Protein AF-A0A7S3APZ9-F1 (afdb_monomer)

Solvent-accessible surface area (backbone atoms only — not comparable to full-atom values): 8153 Å² total; per-residue (Å²): 134,88,81,71,80,78,78,79,72,54,34,36,34,37,35,26,36,38,47,29,88,41,53,98,58,68,74,40,30,48,43,30,61,52,44,51,74,72,36,49,68,55,57,45,42,74,72,71,28,48,79,47,82,45,78,56,84,71,83,81,67,57,101,85,74,67,63,66,62,64,57,38,53,52,46,14,51,55,36,30,56,37,43,68,69,66,30,44,67,44,76,36,41,25,40,56,41,52,50,42,19,42,51,57,10,44,37,75,73,36,82,82,70,80,87,86,86,88,68,99,60,84,44,73,47,50,94,90,69,54,94,78,81,52,45,41,43,40,72

Mean predicted aligned error: 9.79 Å

InterPro domains:
  IPR006035 Ureohydrolase [PF00491] (12-139)
  IPR006035 Ureohydrolase [PR00116] (92-107)
  IPR006035 Ureohydrolase [PR00116] (115-139)
  IPR006035 Ureohydrolase [PS51409] (1-139)
  IPR006035 Ureohydrolase [PTHR43782] (6-139)
  IPR023696 Ureohydrolase domain superfamily [SSF52768] (11-139)

Foldseek 3Di:
DDPDPDD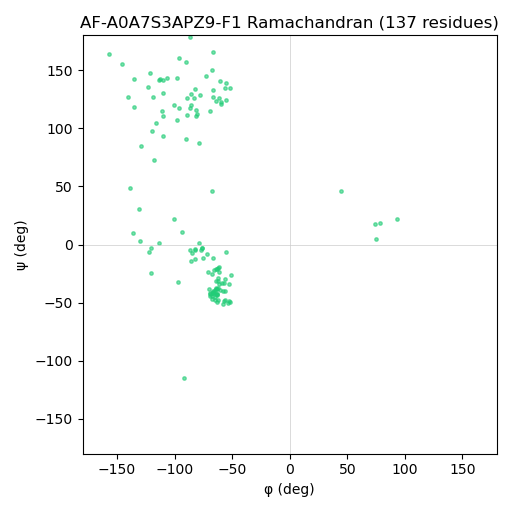DAQEEEEEQALDDVLDDDSVLSCQSVVCVVVCVQVVSVVVRGHYDYDYDDDDDDPPPDDDCVVSLCVLLCVLLVCVQVVHHYHYRYRAQLNVVSNVNSNCVNPVPDDDDDDDPAPLPDDCVGDPPNGCSSPD

pLDDT: mean 78.45, std 18.22, range [40.44, 97.19]

Secondary structure (DSSP, 8-state):
---PPPPPP-EEEEEEE---TTSS-SGGGGHHHHHHHTTHHHHHHHTT-EEEEEE---PPPPTTT--HHHHHHHHHHHHHHHHHTT-EEEEEESSTTHHHHHHHHHHHH-TT-------SS-----TTT-SS--GGG--

Radius of gyration: 16.32 Å; Cα contacts (8 Å, |Δi|>4): 203; chains: 1; bounding box: 43×32×41 Å

Nearest PDB structures (foldseek):
  3e6v-assembly1_A  TM=9.261E-01  e=2.266E-09  Homo sapiens
  3e9b-assembly1_C  TM=9.235E-01  e=3.057E-09  Rattus norvegicus
  1p8n-assembly1_C  TM=9.253E-01  e=7.068E-09  Rattus norvegicus
  6nfp-assembly1_F  TM=8.372E-01  e=9.305E-06  Bacillus subtilis subsp. subtilis str. 168
  6nfp-assembly1_E  TM=8.268E-01  e=9.879E-06  Bacillus subtilis subsp. subtilis str. 168

Sequence (139 aa):
SNTQPKSRLTSVSFLGAGFHAGQPTDGVARGPAALLGAGLGRAVKDLGMSWSELELHFPTPDLFEFCPDAGLHKIKNAVEDAAASGNFVLTVGGDHSIAAASIAGMEKVHPDVAIIWVDAHADCNTPSTSTSGNYHGMP

Structure (mmCIF, N/CA/C/O backbone):
data_AF-A0A7S3APZ9-F1
#
_entry.id   AF-A0A7S3APZ9-F1
#
loop_
_atom_site.group_PDB
_atom_site.id
_atom_site.type_symbol
_atom_site.label_atom_id
_atom_site.label_alt_id
_atom_site.label_comp_id
_atom_site.label_asym_id
_atom_site.label_entity_id
_atom_site.label_seq_id
_atom_site.pdbx_PDB_ins_code
_atom_site.Cartn_x
_atom_site.Cartn_y
_atom_site.Cartn_z
_atom_site.occupancy
_atom_site.B_iso_or_equiv
_atom_site.auth_seq_id
_atom_site.auth_comp_id
_atom_site.auth_asym_id
_atom_site.auth_atom_id
_atom_site.pdbx_PDB_model_num
ATOM 1 N N . SER A 1 1 ? -14.302 -19.898 23.345 1.00 46.00 1 SER A N 1
ATOM 2 C CA . SER A 1 1 ? -13.496 -18.709 23.013 1.00 46.00 1 SER A CA 1
ATOM 3 C C . SER A 1 1 ? -14.447 -17.542 22.820 1.00 46.00 1 SER A C 1
ATOM 5 O O . SER A 1 1 ? -15.504 -17.716 22.230 1.00 46.00 1 SER A O 1
ATOM 7 N N . ASN A 1 2 ? -14.141 -16.391 23.414 1.00 40.44 2 ASN A N 1
ATOM 8 C CA . ASN A 1 2 ? -15.010 -15.217 23.420 1.00 40.44 2 ASN A CA 1
ATOM 9 C C . ASN A 1 2 ? -14.675 -14.359 22.190 1.00 40.44 2 ASN A C 1
ATOM 11 O O . ASN A 1 2 ? -13.752 -13.550 22.243 1.00 40.44 2 ASN A O 1
ATOM 15 N N . THR A 1 3 ? -15.340 -14.580 21.056 1.00 52.09 3 THR A N 1
ATOM 16 C CA . THR A 1 3 ? -15.187 -13.707 19.884 1.00 52.09 3 THR A CA 1
ATOM 17 C C . THR A 1 3 ? -16.026 -12.456 20.108 1.00 52.09 3 THR A C 1
ATOM 19 O O . THR A 1 3 ? -17.194 -12.403 19.729 1.00 52.09 3 THR A O 1
ATOM 22 N N . GLN A 1 4 ? -15.434 -11.458 20.765 1.00 47.06 4 GLN A N 1
ATOM 23 C CA . GLN A 1 4 ? -15.939 -10.088 20.696 1.00 47.06 4 GLN A CA 1
ATOM 24 C C . GLN A 1 4 ? -16.089 -9.709 19.210 1.00 47.06 4 GLN A C 1
ATOM 26 O O . GLN A 1 4 ? -15.187 -10.018 18.422 1.00 47.06 4 GLN A O 1
ATOM 31 N N . PRO A 1 5 ? -17.207 -9.091 18.791 1.00 49.41 5 PRO A N 1
ATOM 32 C CA . PRO A 1 5 ? -17.361 -8.650 17.413 1.00 49.41 5 PRO A CA 1
ATOM 33 C C . PRO A 1 5 ? -16.242 -7.655 17.091 1.00 49.41 5 PRO A C 1
ATOM 35 O O . PRO A 1 5 ? -16.090 -6.650 17.785 1.00 49.41 5 PRO A O 1
ATOM 38 N N . LYS A 1 6 ? -15.435 -7.946 16.059 1.00 59.31 6 LYS A N 1
ATOM 39 C CA . LYS A 1 6 ? -14.424 -7.001 15.567 1.00 59.31 6 LYS A CA 1
ATOM 40 C C . LYS A 1 6 ? -15.144 -5.691 15.235 1.00 59.31 6 LYS A C 1
ATOM 42 O O . LYS A 1 6 ? -16.134 -5.704 14.499 1.00 59.31 6 LYS A O 1
ATOM 47 N N . SER A 1 7 ? -14.689 -4.585 15.824 1.00 66.44 7 SER A N 1
ATOM 48 C CA . SER A 1 7 ? -15.238 -3.263 15.538 1.00 66.44 7 SER A CA 1
ATOM 49 C C . SER A 1 7 ? -15.160 -3.002 14.036 1.00 66.44 7 SER A C 1
ATOM 51 O O . SER A 1 7 ? -14.196 -3.372 13.363 1.00 66.44 7 SER A O 1
ATOM 53 N N . ARG A 1 8 ? -16.213 -2.399 13.486 1.00 74.25 8 ARG A N 1
ATOM 54 C CA . ARG A 1 8 ? -16.242 -2.036 12.071 1.00 74.25 8 ARG A CA 1
ATOM 55 C C . ARG A 1 8 ? -15.185 -0.953 11.848 1.00 74.25 8 ARG A C 1
ATOM 57 O O . ARG A 1 8 ? -15.200 0.044 12.564 1.00 74.25 8 ARG A O 1
ATOM 64 N N . LEU A 1 9 ? -14.286 -1.147 10.885 1.00 79.06 9 LEU A N 1
ATOM 65 C CA . LEU A 1 9 ? -13.347 -0.100 10.481 1.00 79.06 9 LEU A CA 1
ATOM 66 C C . LEU A 1 9 ? -14.154 1.091 9.950 1.00 79.06 9 LEU A C 1
ATOM 68 O O . LEU A 1 9 ? -15.012 0.923 9.082 1.00 79.06 9 LEU A O 1
ATOM 72 N N . THR A 1 10 ? -13.909 2.276 10.501 1.00 90.88 10 THR A N 1
ATOM 73 C CA . THR A 1 10 ? -14.593 3.528 10.126 1.00 90.88 10 THR A CA 1
ATOM 74 C C . THR A 1 10 ? -13.654 4.530 9.463 1.00 90.88 10 THR A C 1
ATOM 76 O O . THR A 1 10 ? -14.079 5.625 9.106 1.00 90.88 10 THR A O 1
ATOM 79 N N . SER A 1 11 ? -12.389 4.165 9.278 1.00 95.31 11 SER A N 1
ATOM 80 C CA . SER A 1 11 ? -11.326 5.015 8.756 1.00 95.31 11 SER A CA 1
ATOM 81 C C . SER A 1 11 ? -10.500 4.272 7.712 1.00 95.31 11 SER A C 1
ATOM 83 O O . SER A 1 11 ? -10.226 3.078 7.853 1.00 95.31 11 SER A O 1
ATOM 85 N N . VAL A 1 12 ? -10.089 4.994 6.674 1.00 96.88 12 VAL A N 1
ATOM 86 C CA . VAL A 1 12 ? -9.177 4.528 5.630 1.00 96.88 12 VAL A CA 1
ATOM 87 C C . VAL A 1 12 ? -7.926 5.400 5.632 1.00 96.88 12 VAL A C 1
ATOM 89 O O . VAL A 1 12 ? -8.027 6.623 5.533 1.00 96.88 12 VAL A O 1
ATOM 92 N N . SER A 1 13 ? -6.762 4.758 5.714 1.00 97.19 13 SER A N 1
ATOM 93 C CA . SER A 1 13 ? -5.460 5.368 5.443 1.00 97.19 13 SER A CA 1
ATOM 94 C C . SER A 1 13 ? -5.050 5.031 4.017 1.00 97.19 13 SER A C 1
ATOM 96 O O . SER A 1 13 ? -4.689 3.889 3.731 1.00 97.19 13 SER A O 1
ATOM 98 N N . PHE A 1 14 ? -5.099 6.009 3.121 1.00 97.12 14 PHE A N 1
ATOM 99 C CA . PHE A 1 14 ? -4.577 5.876 1.769 1.00 97.12 14 PHE A CA 1
ATOM 100 C C . PHE A 1 14 ? -3.072 6.126 1.744 1.00 97.12 14 PHE A C 1
ATOM 102 O O . PHE A 1 14 ? -2.607 7.183 2.173 1.00 97.12 14 PHE A O 1
ATOM 109 N N . LEU A 1 15 ? -2.328 5.170 1.194 1.00 96.38 15 LEU A N 1
ATOM 110 C CA . LEU A 1 15 ? -0.890 5.261 0.973 1.00 96.38 15 LEU A CA 1
ATOM 111 C C . LEU A 1 15 ? -0.614 5.216 -0.531 1.00 96.38 15 LEU A C 1
ATOM 113 O O . LEU A 1 15 ? -0.689 4.158 -1.154 1.00 96.38 15 LEU A O 1
ATOM 117 N N . GLY A 1 16 ? -0.293 6.364 -1.121 1.00 94.06 16 GLY A N 1
ATOM 118 C CA . GLY A 1 16 ? 0.131 6.447 -2.515 1.00 94.06 16 GLY A CA 1
ATOM 119 C C . GLY A 1 16 ? 1.610 6.097 -2.634 1.00 94.06 16 GLY A C 1
ATOM 120 O O . GLY A 1 16 ? 2.456 6.865 -2.191 1.00 94.06 16 GLY A O 1
ATOM 121 N N . ALA A 1 17 ? 1.936 4.956 -3.227 1.00 90.19 17 ALA A N 1
ATOM 122 C CA . ALA A 1 17 ? 3.294 4.457 -3.390 1.00 90.19 17 ALA A CA 1
ATOM 123 C C . ALA A 1 17 ? 3.639 4.323 -4.879 1.00 90.19 17 ALA A C 1
ATOM 125 O O . ALA A 1 17 ? 3.731 3.210 -5.385 1.00 90.19 17 ALA A O 1
ATOM 126 N N . GLY A 1 18 ? 3.844 5.449 -5.578 1.00 82.81 18 GLY A N 1
ATOM 127 C CA . GLY A 1 18 ? 4.210 5.522 -7.007 1.00 82.81 18 GLY A CA 1
ATOM 128 C C . GLY A 1 18 ? 5.615 4.989 -7.339 1.00 82.81 18 GLY A C 1
ATOM 129 O O . GLY A 1 18 ? 6.397 5.634 -8.035 1.00 82.81 18 GLY A O 1
ATOM 130 N N . PHE A 1 19 ? 5.965 3.829 -6.797 1.00 78.81 19 PHE A N 1
ATOM 131 C CA . PHE A 1 19 ? 7.231 3.143 -6.980 1.00 78.81 19 PHE A CA 1
ATOM 132 C C . PHE A 1 19 ? 7.245 2.436 -8.338 1.00 78.81 19 PHE A C 1
ATOM 134 O O . PHE A 1 19 ? 6.300 1.732 -8.676 1.00 78.81 19 PHE A O 1
ATOM 141 N N . HIS A 1 20 ? 8.283 2.652 -9.139 1.00 76.50 20 HIS A N 1
ATOM 142 C CA . HIS A 1 20 ? 8.394 2.090 -10.492 1.00 76.50 20 HIS A CA 1
ATOM 143 C C . HIS A 1 20 ? 9.735 1.393 -10.739 1.00 76.50 20 HIS A C 1
ATOM 145 O O . HIS A 1 20 ? 9.995 0.950 -11.849 1.00 76.50 20 HIS A O 1
ATOM 151 N N . ALA A 1 21 ? 10.602 1.306 -9.729 1.00 67.81 21 ALA A N 1
ATOM 152 C CA . ALA A 1 21 ? 11.954 0.785 -9.893 1.00 67.81 21 ALA A CA 1
ATOM 153 C C . ALA A 1 21 ? 12.031 -0.749 -10.017 1.00 67.81 21 ALA A C 1
ATOM 155 O O . ALA A 1 21 ? 13.115 -1.288 -10.226 1.00 67.81 21 ALA A O 1
ATOM 156 N N . GLY A 1 22 ? 10.906 -1.460 -9.906 1.00 62.69 22 GLY A N 1
ATOM 157 C CA . GLY A 1 22 ? 10.798 -2.890 -10.188 1.00 62.69 22 GLY A CA 1
ATOM 158 C C . GLY A 1 22 ? 10.614 -3.220 -11.675 1.00 62.69 22 GLY A C 1
ATOM 159 O O . GLY A 1 22 ? 10.560 -4.403 -12.023 1.00 62.69 22 GLY A O 1
ATOM 160 N N . GLN A 1 23 ? 10.491 -2.211 -12.554 1.00 64.25 23 GLN A N 1
ATOM 161 C CA . GLN A 1 23 ? 10.262 -2.379 -13.997 1.00 64.25 23 GLN A CA 1
ATOM 162 C C . GLN A 1 23 ? 10.717 -1.140 -14.821 1.00 64.25 23 GLN A C 1
ATOM 164 O O . GLN A 1 23 ? 10.971 -0.085 -14.253 1.00 64.25 23 GLN A O 1
ATOM 169 N N . PRO A 1 24 ? 10.879 -1.229 -16.158 1.00 57.62 24 PRO A N 1
ATOM 170 C CA . PRO A 1 24 ? 11.582 -0.197 -16.937 1.00 57.62 24 PRO A CA 1
ATOM 171 C C . PRO A 1 24 ? 10.755 1.045 -17.332 1.00 57.62 24 PRO A C 1
ATOM 173 O O . PRO A 1 24 ? 11.302 1.960 -17.942 1.00 57.62 24 PRO A O 1
ATOM 176 N N . THR A 1 25 ? 9.451 1.092 -17.053 1.00 64.88 25 THR A N 1
ATOM 177 C CA . THR A 1 25 ? 8.560 2.202 -17.446 1.00 64.88 25 THR A CA 1
ATOM 178 C C . THR A 1 25 ? 8.180 3.084 -16.257 1.00 64.88 25 THR A C 1
ATOM 180 O O . THR A 1 25 ? 7.934 2.607 -15.161 1.00 64.88 25 THR A O 1
ATOM 183 N N . ASP A 1 26 ? 8.061 4.391 -16.439 1.00 64.06 26 ASP A N 1
ATOM 184 C CA . ASP A 1 26 ? 7.689 5.324 -15.361 1.00 64.06 26 ASP A CA 1
ATOM 185 C C . ASP A 1 26 ? 6.164 5.467 -15.178 1.00 64.06 26 ASP A C 1
ATOM 187 O O . ASP A 1 26 ? 5.682 5.975 -14.163 1.00 64.06 26 ASP A O 1
ATOM 191 N N . GLY A 1 27 ? 5.379 4.992 -16.151 1.00 70.31 27 GLY A N 1
ATOM 192 C CA . GLY A 1 27 ? 3.943 5.248 -16.245 1.00 70.31 27 GLY A CA 1
ATOM 193 C C . GLY A 1 27 ? 3.137 4.815 -15.019 1.00 70.31 27 GLY A C 1
ATOM 194 O O . GLY A 1 27 ? 2.176 5.504 -14.665 1.00 70.31 27 GLY A O 1
ATOM 195 N N . VAL A 1 28 ? 3.551 3.733 -14.352 1.00 69.88 28 VAL A N 1
ATOM 196 C CA . VAL A 1 28 ? 2.883 3.174 -13.163 1.00 69.88 28 VAL A CA 1
ATOM 197 C C . VAL A 1 28 ? 2.979 4.088 -11.941 1.00 69.88 28 VAL A C 1
ATOM 199 O O . VAL A 1 28 ? 2.079 4.078 -11.106 1.00 69.88 28 VAL A O 1
ATOM 202 N N . ALA A 1 29 ? 4.000 4.949 -11.863 1.00 77.38 29 ALA A N 1
ATOM 203 C CA . ALA A 1 29 ? 4.181 5.871 -10.742 1.00 77.38 29 ALA A CA 1
ATOM 204 C C . ALA A 1 29 ? 3.025 6.880 -10.608 1.00 77.38 29 ALA A C 1
ATOM 206 O O . ALA A 1 29 ? 2.802 7.435 -9.536 1.00 77.38 29 ALA A O 1
ATOM 207 N N . ARG A 1 30 ? 2.259 7.093 -11.688 1.00 83.81 30 ARG A N 1
ATOM 208 C CA . ARG A 1 30 ? 1.105 8.005 -11.734 1.00 83.81 30 ARG A CA 1
ATOM 209 C C . ARG A 1 30 ? -0.203 7.374 -11.248 1.00 83.81 30 ARG A C 1
ATOM 211 O O . ARG A 1 30 ? -1.198 8.088 -11.133 1.00 83.81 30 ARG A O 1
ATOM 218 N N . GLY A 1 31 ? -0.221 6.067 -10.974 1.00 85.94 31 GLY A N 1
ATOM 219 C CA . GLY A 1 31 ? -1.405 5.334 -10.514 1.00 85.94 31 GLY A CA 1
ATOM 220 C C . GLY A 1 31 ? -2.097 5.965 -9.296 1.00 85.94 31 GLY A C 1
ATOM 221 O O . GLY A 1 31 ? -3.304 6.218 -9.368 1.00 85.94 31 GLY A O 1
ATOM 222 N N . PRO A 1 32 ? -1.362 6.307 -8.217 1.00 90.44 32 PRO A N 1
ATOM 223 C CA . PRO A 1 32 ? -1.944 6.945 -7.039 1.00 90.44 32 PRO A CA 1
ATOM 224 C C . PRO A 1 32 ? -2.650 8.264 -7.364 1.00 90.44 32 PRO A C 1
ATOM 226 O O . PRO A 1 32 ? -3.828 8.432 -7.047 1.00 90.44 32 PRO A O 1
ATOM 229 N N . ALA A 1 33 ? -1.964 9.166 -8.071 1.00 88.50 33 ALA A N 1
ATOM 230 C CA . ALA A 1 33 ? -2.513 10.462 -8.460 1.00 88.50 33 ALA A CA 1
ATOM 231 C C . ALA A 1 33 ? -3.743 10.323 -9.375 1.00 88.50 33 ALA A C 1
ATOM 233 O O . ALA A 1 33 ? -4.712 11.068 -9.226 1.00 88.50 33 ALA A O 1
ATOM 234 N N . ALA A 1 34 ? -3.742 9.345 -10.288 1.00 90.44 34 ALA A N 1
ATOM 235 C CA . ALA A 1 34 ? -4.881 9.078 -11.163 1.00 90.44 34 ALA A CA 1
ATOM 236 C C . ALA A 1 34 ? -6.129 8.640 -10.376 1.00 90.44 34 ALA A C 1
ATOM 238 O O . ALA A 1 34 ? -7.226 9.132 -10.643 1.00 90.44 34 ALA A O 1
ATOM 239 N N . LEU A 1 35 ? -5.973 7.765 -9.376 1.00 89.94 35 LEU A N 1
ATOM 240 C CA . LEU A 1 35 ? -7.088 7.310 -8.536 1.00 89.94 35 LEU A CA 1
ATOM 241 C C . LEU A 1 35 ? -7.619 8.411 -7.611 1.00 89.94 35 LEU A C 1
ATOM 243 O O . LEU A 1 35 ? -8.836 8.541 -7.444 1.00 89.94 35 LEU A O 1
ATOM 247 N N . LEU A 1 36 ? -6.732 9.242 -7.058 1.00 91.94 36 LEU A N 1
ATOM 248 C CA . LEU A 1 36 ? -7.139 10.428 -6.301 1.00 91.94 36 LEU A CA 1
ATOM 249 C C . LEU A 1 36 ? -7.914 11.410 -7.191 1.00 91.94 36 LEU A C 1
ATOM 251 O O . LEU A 1 36 ? -9.016 11.826 -6.828 1.00 91.94 36 LEU A O 1
ATOM 255 N N . GLY A 1 37 ? -7.400 11.707 -8.390 1.00 92.38 37 GLY A N 1
ATOM 256 C CA . GLY A 1 37 ? -8.055 12.578 -9.371 1.00 92.38 37 GLY A CA 1
ATOM 257 C C . GLY A 1 37 ? -9.407 12.050 -9.867 1.00 92.38 37 GLY A C 1
ATOM 258 O O . GLY A 1 37 ? -10.302 12.840 -10.164 1.00 92.38 37 GLY A O 1
ATOM 259 N N . ALA A 1 38 ? -9.594 10.728 -9.890 1.00 94.81 38 ALA A N 1
ATOM 260 C CA . ALA A 1 38 ? -10.866 10.079 -10.214 1.00 94.81 38 ALA A CA 1
ATOM 261 C C . ALA A 1 38 ? -11.898 10.118 -9.066 1.00 94.81 38 ALA A C 1
ATOM 263 O O . ALA A 1 38 ? -13.043 9.707 -9.253 1.00 94.81 38 ALA A O 1
ATOM 264 N N . GLY A 1 39 ? -11.525 10.624 -7.886 1.00 95.38 39 GLY A N 1
ATOM 265 C CA . GLY A 1 39 ? -12.442 10.823 -6.765 1.00 95.38 39 GLY A CA 1
ATOM 266 C C . GLY A 1 39 ? -12.512 9.664 -5.772 1.00 95.38 39 GLY A C 1
ATOM 267 O O . GLY A 1 39 ? -13.492 9.582 -5.030 1.00 95.38 39 GLY A O 1
ATOM 268 N N . LEU A 1 40 ? -11.493 8.800 -5.698 1.00 94.75 40 LEU A N 1
ATOM 269 C CA . LEU A 1 40 ? -11.451 7.682 -4.743 1.00 94.75 40 LEU A CA 1
ATOM 270 C C . LEU A 1 40 ? -11.696 8.132 -3.291 1.00 94.75 40 LEU A C 1
ATOM 272 O O . LEU A 1 40 ? -12.564 7.588 -2.611 1.00 94.75 40 LEU A O 1
ATOM 276 N N . GLY A 1 41 ? -10.995 9.174 -2.832 1.00 95.25 41 GLY A N 1
ATOM 277 C CA . GLY A 1 41 ? -11.176 9.696 -1.474 1.00 95.25 41 GLY A CA 1
ATOM 278 C C . GLY A 1 41 ? -12.576 10.266 -1.229 1.00 95.25 41 GLY A C 1
ATOM 279 O O . GLY A 1 41 ? -13.111 10.154 -0.128 1.00 95.25 41 GLY A O 1
ATOM 280 N N . ARG A 1 42 ? -13.215 10.832 -2.263 1.00 95.94 42 ARG A N 1
ATOM 281 C CA . ARG A 1 42 ? -14.616 11.263 -2.186 1.00 95.94 42 ARG A CA 1
ATOM 282 C C . ARG A 1 42 ? -15.549 10.061 -2.053 1.00 95.94 42 ARG A C 1
ATOM 284 O O . ARG A 1 42 ? -16.395 10.075 -1.170 1.00 95.94 42 ARG A O 1
ATOM 291 N N . ALA A 1 43 ? -15.360 9.020 -2.862 1.00 95.69 43 ALA A N 1
ATOM 292 C CA . ALA A 1 43 ? -16.174 7.809 -2.794 1.00 95.69 43 ALA A CA 1
ATOM 293 C C . ALA A 1 43 ? -16.109 7.147 -1.405 1.00 95.69 43 ALA A C 1
ATOM 295 O O . ALA A 1 43 ? -17.136 6.734 -0.874 1.00 95.69 43 ALA A O 1
ATOM 296 N N . VAL A 1 44 ? -14.930 7.107 -0.773 1.00 95.44 44 VAL A N 1
ATOM 297 C CA . VAL A 1 44 ? -14.777 6.582 0.597 1.00 95.44 44 VAL A CA 1
ATOM 298 C C . VAL A 1 44 ? -15.494 7.456 1.632 1.00 95.44 44 VAL A C 1
ATOM 300 O O . VAL A 1 44 ? -16.177 6.933 2.514 1.00 95.44 44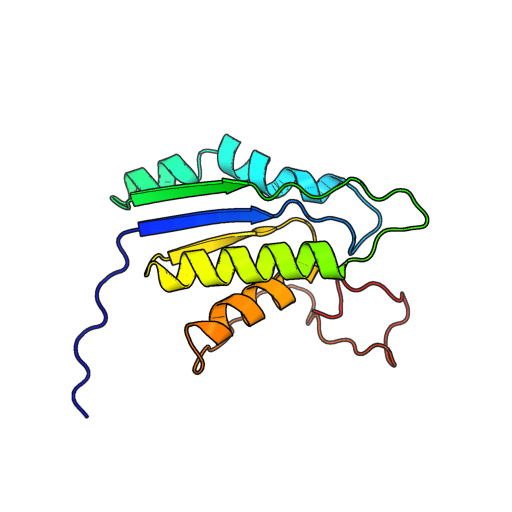 VAL A O 1
ATOM 303 N N . LY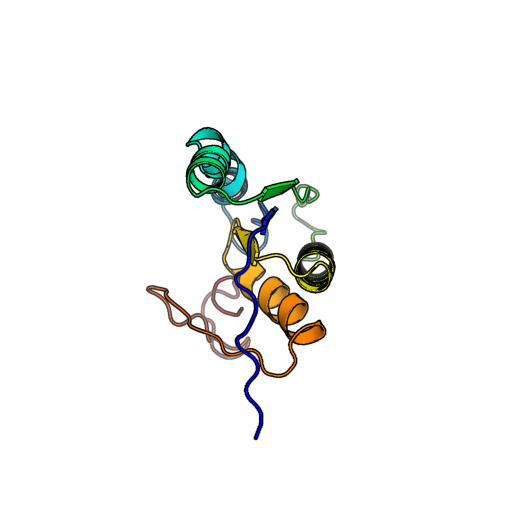S A 1 45 ? -15.402 8.784 1.510 1.00 95.50 45 LYS A N 1
ATOM 304 C CA . LYS A 1 45 ? -16.139 9.716 2.381 1.00 95.50 45 LYS A CA 1
ATOM 305 C C . LYS A 1 45 ? -17.654 9.582 2.213 1.00 95.50 45 LYS A C 1
ATOM 307 O O . LYS A 1 45 ? -18.372 9.610 3.209 1.00 95.50 45 LYS A O 1
ATOM 312 N N . ASP A 1 46 ? -18.135 9.367 0.989 1.00 96.50 46 ASP A N 1
ATOM 313 C CA . ASP A 1 46 ? -19.557 9.149 0.687 1.00 96.50 46 ASP A CA 1
ATOM 314 C C . ASP A 1 46 ? -20.087 7.832 1.305 1.00 96.50 46 ASP A C 1
ATOM 316 O O . ASP A 1 46 ? -21.280 7.718 1.587 1.00 96.50 46 ASP A O 1
ATOM 320 N N . LEU A 1 47 ? -19.208 6.864 1.611 1.00 94.06 47 LEU A N 1
ATOM 321 C CA . LEU A 1 47 ? -19.527 5.662 2.403 1.00 94.06 47 LEU A CA 1
ATOM 322 C C . LEU A 1 47 ? -19.575 5.920 3.925 1.00 94.06 47 LEU A C 1
ATOM 324 O O . LEU A 1 47 ? -19.803 4.989 4.700 1.00 94.06 47 LEU A O 1
ATOM 328 N N . GLY A 1 48 ? -19.366 7.165 4.366 1.00 95.19 48 GLY A N 1
ATOM 329 C CA . GLY A 1 48 ? -19.368 7.560 5.776 1.00 95.19 48 GLY A CA 1
ATOM 330 C C . GLY A 1 48 ? -18.080 7.216 6.526 1.00 95.19 48 GLY A C 1
ATOM 331 O O . GLY A 1 48 ? -18.094 7.155 7.755 1.00 95.19 48 GLY A O 1
ATOM 332 N N . MET A 1 49 ? -16.982 6.963 5.808 1.00 95.62 49 MET A N 1
ATOM 333 C CA . MET A 1 49 ? -15.685 6.639 6.402 1.00 95.62 49 MET A CA 1
ATOM 334 C C . MET A 1 49 ? -14.778 7.872 6.469 1.00 95.62 49 MET A C 1
ATOM 336 O O . MET A 1 49 ? -14.746 8.703 5.559 1.00 95.62 49 MET A O 1
ATOM 340 N N . SER A 1 50 ? -13.994 7.964 7.539 1.00 95.88 50 SER A N 1
ATOM 341 C CA . SER A 1 50 ? -12.887 8.914 7.652 1.00 95.88 50 SER A CA 1
ATOM 342 C C . SER A 1 50 ? -11.778 8.553 6.668 1.00 95.88 50 SER A C 1
ATOM 344 O O . SER A 1 50 ? -11.566 7.382 6.357 1.00 95.88 50 SER A O 1
ATOM 346 N N . TRP A 1 51 ? -11.042 9.555 6.200 1.00 96.38 51 TRP A N 1
ATOM 347 C CA . TRP A 1 51 ? -10.051 9.384 5.144 1.00 96.38 51 TRP A CA 1
ATOM 348 C C . TRP A 1 51 ? -8.809 10.225 5.428 1.00 96.38 51 TRP A C 1
ATOM 350 O O . TRP A 1 51 ? -8.920 11.437 5.637 1.00 96.38 51 TRP A O 1
ATOM 360 N N . SER A 1 52 ? -7.645 9.581 5.419 1.00 96.19 52 SER A N 1
ATOM 361 C CA . SER A 1 52 ? -6.329 10.221 5.447 1.00 96.19 52 SER A CA 1
ATOM 362 C C . SER A 1 52 ? -5.521 9.805 4.222 1.00 96.19 52 SER A C 1
ATOM 364 O O . SER A 1 52 ? -5.663 8.693 3.723 1.00 96.19 52 SER A O 1
ATOM 366 N N . GLU A 1 53 ? -4.673 10.706 3.736 1.00 95.31 53 GLU A N 1
ATOM 367 C CA . GLU A 1 53 ? -3.831 10.491 2.558 1.00 95.31 53 GLU A CA 1
ATOM 368 C C . GLU A 1 53 ? -2.368 10.706 2.934 1.00 95.31 53 GLU A C 1
ATOM 370 O O . GLU A 1 53 ? -2.033 11.691 3.597 1.00 95.31 53 GLU A O 1
ATOM 375 N N . LEU A 1 54 ? -1.496 9.810 2.478 1.00 94.75 54 LEU A N 1
ATOM 376 C CA . LEU A 1 54 ? -0.050 9.982 2.507 1.00 94.75 54 LEU A CA 1
ATOM 377 C C . LEU A 1 54 ? 0.536 9.549 1.162 1.00 94.75 54 LEU A C 1
ATOM 379 O O . LEU A 1 54 ? 0.443 8.385 0.778 1.00 94.75 54 LEU A O 1
ATOM 383 N N . GLU A 1 55 ? 1.173 10.481 0.457 1.00 92.06 55 GLU A N 1
ATOM 384 C CA . GLU A 1 55 ? 1.894 10.194 -0.783 1.00 92.06 55 GLU A CA 1
ATOM 385 C C . GLU A 1 55 ? 3.390 9.992 -0.503 1.00 92.06 55 GLU A C 1
ATOM 387 O O . GLU A 1 55 ? 4.107 10.884 -0.029 1.00 92.06 55 GLU A O 1
ATOM 392 N N . LEU A 1 56 ? 3.875 8.784 -0.784 1.00 89.31 56 LEU A N 1
ATOM 393 C CA . LEU A 1 56 ? 5.272 8.415 -0.642 1.00 89.31 56 LEU A CA 1
ATOM 394 C C . LEU A 1 56 ? 6.049 8.883 -1.867 1.00 89.31 56 LEU A C 1
ATOM 396 O O . LEU A 1 56 ? 5.868 8.406 -2.981 1.00 89.31 56 LEU A O 1
ATOM 400 N N . HIS A 1 57 ? 6.974 9.800 -1.618 1.00 85.94 57 HIS A N 1
ATOM 401 C CA . HIS A 1 57 ? 7.888 10.301 -2.631 1.00 85.94 57 HIS A CA 1
ATOM 402 C C . HIS A 1 57 ? 9.139 9.427 -2.673 1.00 85.94 57 HIS A C 1
ATOM 404 O O . HIS A 1 57 ? 9.793 9.232 -1.640 1.00 85.94 57 HIS A O 1
ATOM 410 N N . PHE A 1 58 ? 9.477 8.922 -3.853 1.00 82.19 58 PHE A N 1
ATOM 411 C CA . PHE A 1 58 ? 10.695 8.155 -4.092 1.00 82.19 58 PHE A CA 1
ATOM 412 C C . PHE A 1 58 ? 11.642 8.987 -4.956 1.00 82.19 58 PHE A C 1
ATOM 414 O O . PHE A 1 58 ? 11.172 9.693 -5.850 1.00 82.19 58 PHE A O 1
ATOM 421 N N . PRO A 1 59 ? 12.958 8.946 -4.695 1.00 72.00 59 PRO A N 1
ATOM 422 C CA . PRO A 1 59 ? 13.911 9.585 -5.585 1.00 72.00 59 PRO A CA 1
ATOM 423 C C . PRO A 1 59 ? 13.811 8.941 -6.970 1.00 72.00 59 PRO A C 1
ATOM 425 O O . PRO A 1 59 ? 13.637 7.727 -7.086 1.00 72.00 59 PRO A O 1
ATOM 428 N N . THR A 1 60 ? 13.915 9.753 -8.019 1.00 64.62 60 THR A N 1
ATOM 429 C CA . THR A 1 60 ? 14.085 9.234 -9.375 1.00 64.62 60 THR A CA 1
ATOM 430 C C . THR A 1 60 ? 15.428 8.511 -9.438 1.00 64.62 60 THR A C 1
ATOM 432 O O . THR A 1 60 ? 16.439 9.133 -9.096 1.00 64.62 60 THR A O 1
ATOM 435 N N . PRO A 1 61 ? 15.463 7.226 -9.822 1.00 57.09 61 PRO A N 1
ATOM 436 C CA . PRO A 1 61 ? 16.710 6.490 -9.930 1.00 57.09 61 PRO A CA 1
ATOM 437 C C . PRO A 1 61 ? 17.634 7.166 -10.945 1.00 57.09 61 PRO A C 1
ATOM 439 O O . PRO A 1 61 ? 17.284 7.283 -12.118 1.00 57.09 61 PRO A O 1
ATOM 442 N N . ASP A 1 62 ? 18.824 7.578 -10.507 1.00 55.59 62 ASP A N 1
ATOM 443 C CA . ASP A 1 62 ? 19.945 7.713 -11.433 1.00 55.59 62 ASP A CA 1
ATOM 444 C C . ASP A 1 62 ? 20.293 6.290 -11.894 1.00 55.59 62 ASP A C 1
ATOM 446 O O . ASP A 1 62 ? 20.347 5.374 -11.065 1.00 55.59 62 ASP A O 1
ATOM 450 N N . LEU A 1 63 ? 20.469 6.083 -13.204 1.00 53.19 63 LEU A N 1
ATOM 451 C CA . LEU A 1 63 ? 20.471 4.763 -13.871 1.00 53.19 63 LEU A CA 1
ATOM 452 C C . LEU A 1 63 ? 21.484 3.734 -13.316 1.00 53.19 63 LEU A C 1
ATOM 454 O O . LEU A 1 63 ? 21.468 2.580 -13.739 1.00 53.19 63 LEU A O 1
ATOM 458 N N . PHE A 1 64 ? 22.356 4.130 -12.386 1.00 50.50 64 PHE A N 1
ATOM 459 C CA . PHE A 1 64 ? 23.458 3.330 -11.860 1.00 50.50 64 PHE A CA 1
ATOM 460 C C . PHE A 1 64 ? 23.449 3.101 -10.334 1.00 50.50 64 PHE A C 1
ATOM 462 O O . PHE A 1 64 ? 24.266 2.311 -9.870 1.00 50.50 64 PHE A O 1
ATOM 469 N N . GLU A 1 65 ? 22.555 3.723 -9.549 1.00 51.09 65 GLU A N 1
ATOM 470 C CA . GLU A 1 65 ? 22.682 3.724 -8.070 1.00 51.09 65 GLU A CA 1
ATOM 471 C C . GLU A 1 65 ? 21.392 3.467 -7.274 1.00 51.09 65 GLU A C 1
ATOM 473 O O . GLU A 1 65 ? 21.362 3.606 -6.048 1.00 51.09 65 GLU A O 1
ATOM 478 N N . PHE A 1 66 ? 20.302 3.065 -7.926 1.00 58.00 66 PHE A N 1
ATOM 479 C CA . PHE A 1 66 ? 19.056 2.849 -7.201 1.00 58.00 66 PHE A CA 1
ATOM 480 C C . PHE A 1 66 ? 19.020 1.498 -6.488 1.00 58.00 66 PHE A C 1
ATOM 482 O O . PHE A 1 66 ? 18.923 0.451 -7.121 1.00 58.00 66 PHE A O 1
ATOM 489 N N . CYS A 1 67 ? 19.043 1.540 -5.155 1.00 63.12 67 CYS A N 1
ATOM 490 C CA . CYS A 1 67 ? 18.739 0.398 -4.302 1.00 63.12 67 CYS A CA 1
ATOM 491 C C . CYS A 1 67 ? 17.224 0.364 -4.004 1.00 63.12 67 CYS A C 1
ATOM 493 O O . CYS A 1 67 ? 16.737 1.241 -3.277 1.00 63.12 67 CYS A O 1
ATOM 495 N N . PRO A 1 68 ? 16.464 -0.621 -4.527 1.00 67.88 68 PRO A N 1
ATOM 496 C CA . PRO A 1 68 ? 15.022 -0.745 -4.291 1.00 67.88 68 PRO A CA 1
ATOM 497 C C . PRO A 1 68 ? 14.650 -0.825 -2.807 1.00 67.88 68 PRO A C 1
ATOM 499 O O . PRO A 1 68 ? 13.591 -0.333 -2.407 1.00 67.88 68 PRO A O 1
ATOM 502 N N . ASP A 1 69 ? 15.549 -1.365 -1.981 1.00 75.94 69 ASP A N 1
ATOM 503 C CA . ASP A 1 69 ? 15.331 -1.626 -0.558 1.00 75.94 69 ASP A CA 1
ATOM 504 C C . ASP A 1 69 ? 14.925 -0.373 0.217 1.00 75.94 69 ASP A C 1
ATOM 506 O O . ASP A 1 69 ? 14.032 -0.431 1.059 1.00 75.94 69 ASP A O 1
ATOM 510 N N . ALA A 1 70 ? 15.518 0.788 -0.078 1.00 81.56 70 ALA A N 1
ATOM 511 C CA . ALA A 1 70 ? 15.176 2.026 0.624 1.00 81.56 70 ALA A CA 1
ATOM 512 C C . ALA A 1 70 ? 13.715 2.445 0.371 1.00 81.56 70 ALA A C 1
ATOM 514 O O . ALA A 1 70 ? 13.023 2.901 1.287 1.00 81.56 70 ALA A O 1
ATOM 515 N N . GLY A 1 71 ? 13.226 2.256 -0.859 1.00 84.44 71 GLY A N 1
ATOM 516 C CA . GLY A 1 71 ? 11.830 2.510 -1.213 1.00 84.44 71 GLY A CA 1
ATOM 517 C C . GLY A 1 71 ? 10.883 1.502 -0.567 1.00 84.44 71 GLY A C 1
ATOM 518 O O . GLY A 1 71 ? 9.878 1.897 0.027 1.00 84.44 71 GLY A O 1
ATOM 519 N N . LEU A 1 72 ? 11.241 0.217 -0.595 1.00 86.44 72 LEU A N 1
ATOM 520 C CA . LEU A 1 72 ? 10.454 -0.847 0.031 1.00 86.44 72 LEU A CA 1
ATOM 521 C C . LEU A 1 72 ? 10.381 -0.687 1.556 1.00 86.44 72 LEU A C 1
ATOM 523 O O . LEU A 1 72 ? 9.297 -0.781 2.129 1.00 86.44 72 LEU A O 1
ATOM 527 N N . HIS A 1 73 ? 11.483 -0.341 2.225 1.00 90.19 73 HIS A N 1
ATOM 528 C CA . HIS A 1 73 ? 11.482 -0.030 3.658 1.00 90.19 73 HIS A CA 1
ATOM 529 C C . HIS A 1 73 ? 10.588 1.167 3.991 1.00 90.19 73 HIS A C 1
ATOM 531 O O . HIS A 1 73 ? 9.873 1.138 4.995 1.00 90.19 73 HIS A O 1
ATOM 537 N N . LYS A 1 74 ? 10.583 2.201 3.140 1.00 91.75 74 LYS A N 1
ATOM 538 C CA . LYS A 1 74 ? 9.696 3.359 3.304 1.00 91.75 74 LYS A CA 1
ATOM 539 C C . LYS A 1 74 ? 8.221 2.963 3.206 1.00 91.75 74 LYS A C 1
ATOM 541 O O . LYS A 1 74 ? 7.430 3.403 4.037 1.00 91.75 74 LYS A O 1
ATOM 546 N N . ILE A 1 75 ? 7.860 2.117 2.238 1.00 92.62 75 ILE A N 1
ATOM 547 C CA . ILE A 1 75 ? 6.492 1.593 2.090 1.00 92.62 75 ILE A CA 1
ATOM 548 C C . ILE A 1 75 ? 6.113 0.748 3.306 1.00 92.62 75 ILE A C 1
ATOM 550 O O . ILE A 1 75 ? 5.071 0.984 3.913 1.00 92.62 75 ILE A O 1
ATOM 554 N N . LYS A 1 76 ? 6.981 -0.188 3.701 1.00 95.12 76 LYS A N 1
ATOM 555 C CA . LYS A 1 76 ? 6.761 -1.083 4.841 1.00 95.12 76 LYS A CA 1
ATOM 556 C C . LYS A 1 76 ? 6.490 -0.304 6.131 1.00 95.12 76 LYS A C 1
ATOM 558 O O . LYS A 1 76 ? 5.517 -0.599 6.818 1.00 95.12 76 LYS A O 1
ATOM 563 N N . ASN A 1 77 ? 7.302 0.708 6.437 1.00 95.88 77 ASN A N 1
ATOM 564 C CA . ASN A 1 77 ? 7.118 1.520 7.642 1.00 95.88 77 ASN A CA 1
ATOM 565 C C . ASN A 1 77 ? 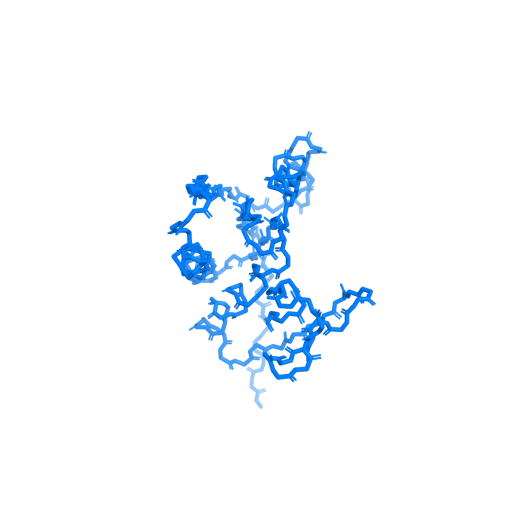5.825 2.352 7.589 1.00 95.88 77 ASN A C 1
ATOM 567 O O . ASN A 1 77 ? 5.098 2.402 8.572 1.00 95.88 77 ASN A O 1
ATOM 571 N N . ALA A 1 78 ? 5.485 2.938 6.435 1.00 96.06 78 ALA A N 1
ATOM 572 C CA . ALA A 1 78 ? 4.234 3.687 6.289 1.00 96.06 78 ALA A CA 1
ATOM 573 C C . ALA A 1 78 ? 2.990 2.795 6.466 1.00 96.06 78 ALA A C 1
ATOM 575 O O . ALA A 1 78 ? 1.996 3.225 7.052 1.00 96.06 78 ALA A O 1
ATOM 576 N N . VAL A 1 79 ? 3.047 1.551 5.979 1.00 96.44 79 VAL A N 1
ATOM 577 C CA . VAL A 1 79 ? 1.982 0.558 6.175 1.00 96.44 79 VAL A CA 1
ATOM 578 C C . VAL A 1 79 ? 1.882 0.143 7.640 1.00 96.44 79 VAL A C 1
ATOM 580 O O . VAL A 1 79 ? 0.775 0.104 8.171 1.00 96.44 79 VAL A O 1
ATOM 583 N N . GLU A 1 80 ? 3.013 -0.114 8.299 1.00 96.62 80 GLU A N 1
ATOM 584 C CA . GLU A 1 80 ? 3.068 -0.440 9.730 1.00 96.62 80 GLU A CA 1
ATOM 585 C C . GLU A 1 80 ? 2.423 0.669 10.582 1.00 96.62 80 GLU A C 1
ATOM 587 O O . GLU A 1 80 ? 1.523 0.385 11.373 1.00 96.62 80 GLU A O 1
ATOM 592 N N . ASP A 1 81 ? 2.786 1.935 10.352 1.00 96.31 81 ASP A N 1
ATOM 593 C CA . ASP A 1 81 ? 2.231 3.087 11.078 1.00 96.31 81 ASP A CA 1
ATOM 594 C C . ASP A 1 81 ? 0.715 3.251 10.844 1.00 96.31 81 ASP A C 1
ATOM 596 O O . ASP A 1 81 ? -0.069 3.502 11.772 1.00 96.31 81 ASP A O 1
ATOM 600 N N . ALA A 1 82 ? 0.276 3.087 9.591 1.00 95.31 82 ALA A N 1
ATOM 601 C CA . ALA A 1 82 ? -1.130 3.196 9.216 1.00 95.31 82 ALA A CA 1
ATOM 602 C C . ALA A 1 82 ? -1.978 2.064 9.819 1.00 95.31 82 ALA A C 1
ATOM 604 O O . ALA A 1 82 ? -3.089 2.318 10.294 1.00 95.31 82 ALA A O 1
ATOM 605 N N . ALA A 1 83 ? -1.449 0.838 9.832 1.00 94.31 83 ALA A N 1
ATOM 606 C CA . ALA A 1 83 ? -2.100 -0.327 10.420 1.00 94.31 83 ALA A CA 1
ATOM 607 C C . ALA A 1 83 ? -2.156 -0.226 11.952 1.00 94.31 83 ALA A C 1
ATOM 609 O O . ALA A 1 83 ? -3.207 -0.475 12.546 1.00 94.31 83 ALA A O 1
ATOM 610 N N . ALA A 1 84 ? -1.073 0.223 12.596 1.00 94.94 84 ALA A N 1
ATOM 611 C CA . ALA A 1 84 ? -1.014 0.429 14.046 1.00 94.94 84 ALA A CA 1
ATOM 612 C C . ALA A 1 84 ? -2.025 1.480 14.542 1.00 94.94 84 ALA A C 1
ATOM 614 O O . ALA A 1 84 ? -2.462 1.432 15.692 1.00 94.94 84 ALA A O 1
ATOM 615 N N . SER A 1 85 ? -2.455 2.388 13.661 1.00 92.56 85 SER A N 1
ATOM 616 C CA . SER A 1 85 ? -3.510 3.372 13.937 1.00 92.56 85 SER A CA 1
ATOM 617 C C . SER A 1 85 ? -4.932 2.781 13.923 1.00 92.56 85 SER A C 1
ATOM 619 O O . SER A 1 85 ? -5.893 3.499 14.194 1.00 92.56 85 SER A O 1
ATOM 621 N N . GLY A 1 86 ? -5.094 1.489 13.610 1.00 91.12 86 GLY A N 1
ATOM 622 C CA . GLY A 1 86 ? -6.392 0.808 13.566 1.00 91.12 86 GLY A CA 1
ATOM 623 C C . GLY A 1 86 ? -7.250 1.167 12.348 1.00 91.12 86 GLY A C 1
ATOM 624 O O . GLY A 1 86 ? -8.459 0.935 12.365 1.00 91.12 86 GLY A O 1
ATOM 625 N N . ASN A 1 87 ? -6.645 1.739 11.305 1.00 91.31 87 ASN A N 1
ATOM 626 C CA . ASN A 1 87 ? -7.328 2.129 10.073 1.00 91.31 87 ASN A CA 1
ATOM 627 C C . ASN A 1 87 ? -7.312 0.988 9.047 1.00 91.31 87 ASN A C 1
ATOM 629 O O . ASN A 1 87 ? -6.422 0.138 9.043 1.00 91.31 87 ASN A O 1
ATOM 633 N N . PHE A 1 88 ? -8.260 1.007 8.110 1.00 94.06 88 PHE A N 1
ATOM 634 C CA . PHE A 1 88 ? -8.141 0.221 6.885 1.00 94.06 88 PHE A CA 1
ATOM 635 C C . PHE A 1 88 ? -7.020 0.812 6.018 1.00 94.06 88 PHE A C 1
ATOM 637 O O . PHE A 1 88 ? -7.131 1.951 5.565 1.00 94.06 88 PHE A O 1
ATOM 644 N N . VAL A 1 89 ? -5.937 0.068 5.800 1.00 95.50 89 VAL A N 1
ATOM 645 C CA . VAL A 1 89 ? -4.803 0.539 4.992 1.00 95.50 89 VAL A CA 1
ATOM 646 C C . VAL A 1 89 ? -5.059 0.234 3.519 1.00 95.50 89 VAL A C 1
ATOM 648 O O . VAL A 1 89 ? -5.176 -0.926 3.130 1.00 95.50 89 VAL A O 1
ATOM 651 N N . LEU A 1 90 ? -5.138 1.280 2.698 1.00 95.62 90 LEU A N 1
ATOM 652 C CA . LEU A 1 90 ? -5.263 1.190 1.247 1.00 95.62 90 LEU A CA 1
ATOM 653 C C . LEU A 1 90 ? -3.965 1.670 0.597 1.00 95.62 90 LEU A C 1
ATOM 655 O O . LEU A 1 90 ? -3.791 2.863 0.346 1.00 95.62 90 LEU A O 1
ATOM 659 N N . THR A 1 91 ? -3.060 0.737 0.316 1.00 94.44 91 THR A N 1
ATOM 660 C CA . THR A 1 91 ? -1.830 1.022 -0.428 1.00 94.44 91 THR A CA 1
ATOM 661 C C . THR A 1 91 ? -2.107 0.944 -1.920 1.00 94.44 91 THR A C 1
ATOM 663 O O . THR A 1 91 ? -2.509 -0.098 -2.432 1.00 94.44 91 THR A O 1
ATOM 666 N N . VAL A 1 92 ? -1.887 2.046 -2.626 1.00 92.44 92 VAL A N 1
ATOM 667 C CA . VAL A 1 92 ? -2.000 2.118 -4.081 1.00 92.44 92 VAL A CA 1
ATOM 668 C C . VAL A 1 92 ? -0.607 2.296 -4.650 1.00 92.44 92 VAL A C 1
ATOM 670 O O . VAL A 1 92 ? 0.050 3.297 -4.381 1.00 92.44 92 VAL A O 1
ATOM 673 N N . GLY A 1 93 ? -0.148 1.299 -5.396 1.00 84.38 93 GLY A N 1
ATOM 674 C CA . GLY A 1 93 ? 1.213 1.237 -5.909 1.00 84.38 93 GLY A CA 1
ATOM 675 C C . GLY A 1 93 ? 1.453 1.945 -7.235 1.00 84.38 93 GLY A C 1
ATOM 676 O O . GLY A 1 93 ? 0.539 2.467 -7.878 1.00 84.38 93 GLY A O 1
ATOM 677 N N . GLY A 1 94 ? 2.721 1.878 -7.636 1.00 77.56 94 GLY A N 1
ATOM 678 C CA . GLY A 1 94 ? 3.149 1.690 -9.013 1.00 77.56 94 GLY A CA 1
ATOM 679 C C . GLY A 1 94 ? 3.339 0.194 -9.297 1.00 77.56 94 GLY A C 1
ATOM 680 O O . GLY A 1 94 ? 2.359 -0.539 -9.283 1.00 77.56 94 GLY A O 1
ATOM 681 N N . ASP A 1 95 ? 4.550 -0.285 -9.583 1.00 74.00 95 ASP A N 1
ATOM 682 C CA . ASP A 1 95 ? 4.770 -1.706 -9.901 1.00 74.00 95 ASP A CA 1
ATOM 683 C C . ASP A 1 95 ? 4.526 -2.663 -8.712 1.00 74.00 95 ASP A C 1
ATOM 685 O O . ASP A 1 95 ? 4.434 -2.243 -7.559 1.00 74.00 95 ASP A O 1
ATOM 689 N N . HIS A 1 96 ? 4.418 -3.968 -8.991 1.00 72.69 96 HIS A N 1
ATOM 690 C CA . HIS A 1 96 ? 3.957 -4.950 -8.006 1.00 72.69 96 HIS A CA 1
ATOM 691 C C . HIS A 1 96 ? 4.954 -5.253 -6.869 1.00 72.69 96 HIS A C 1
ATOM 693 O O . HIS A 1 96 ? 4.574 -5.864 -5.871 1.00 72.69 96 HIS A O 1
ATOM 699 N N . SER A 1 97 ? 6.199 -4.761 -6.927 1.00 72.69 97 SER A N 1
ATOM 700 C CA . SER A 1 97 ? 7.169 -4.956 -5.832 1.00 72.69 97 SER A CA 1
ATOM 701 C C . SER A 1 97 ? 6.712 -4.335 -4.502 1.00 72.69 97 SER A C 1
ATOM 703 O O . SER A 1 97 ? 7.152 -4.746 -3.427 1.00 72.69 97 SER A O 1
ATOM 705 N N . ILE A 1 98 ? 5.761 -3.393 -4.547 1.00 81.19 98 ILE A N 1
ATOM 706 C CA . ILE A 1 98 ? 5.158 -2.796 -3.352 1.00 81.19 98 ILE A CA 1
ATOM 707 C C . ILE A 1 98 ? 4.393 -3.812 -2.486 1.00 81.19 98 ILE A C 1
ATOM 709 O O . ILE A 1 98 ? 4.198 -3.560 -1.293 1.00 81.19 98 ILE A O 1
ATOM 713 N N . ALA A 1 99 ? 3.978 -4.952 -3.051 1.00 82.38 99 ALA A N 1
ATOM 714 C CA . ALA A 1 99 ? 3.215 -5.962 -2.331 1.00 82.38 99 ALA A CA 1
ATOM 715 C C . ALA A 1 99 ? 4.035 -6.583 -1.193 1.00 82.38 99 ALA A C 1
ATOM 717 O O . ALA A 1 99 ? 3.545 -6.619 -0.062 1.00 82.38 99 ALA A O 1
ATOM 718 N N . ALA A 1 100 ? 5.302 -6.932 -1.447 1.00 84.44 100 ALA A N 1
ATOM 719 C CA . ALA A 1 1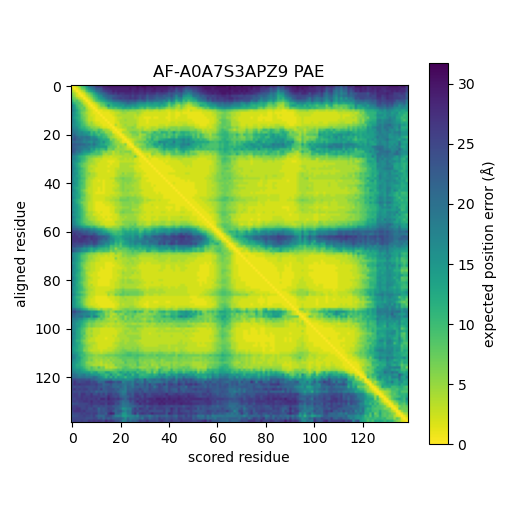00 ? 6.237 -7.454 -0.448 1.00 84.44 100 ALA A CA 1
ATOM 720 C C . ALA A 1 100 ? 6.339 -6.530 0.777 1.00 84.44 100 ALA A C 1
ATOM 722 O O . ALA A 1 100 ? 6.152 -6.939 1.925 1.00 84.44 100 ALA A O 1
ATOM 723 N N . ALA A 1 101 ? 6.565 -5.238 0.522 1.00 88.69 101 ALA A N 1
ATOM 724 C CA . ALA A 1 101 ? 6.662 -4.221 1.561 1.00 88.69 101 ALA A CA 1
ATOM 725 C C . ALA A 1 101 ? 5.335 -4.023 2.308 1.00 88.69 101 ALA A C 1
ATOM 727 O O . ALA A 1 101 ? 5.332 -3.859 3.530 1.00 88.69 101 ALA A O 1
ATOM 728 N N . SER A 1 102 ? 4.207 -4.058 1.593 1.00 90.88 102 SER A N 1
ATOM 729 C CA . SER A 1 102 ? 2.886 -3.899 2.201 1.00 90.88 102 SER A CA 1
ATOM 730 C C . SER A 1 102 ? 2.511 -5.067 3.116 1.00 90.88 102 SER A C 1
ATOM 732 O O . SER A 1 102 ? 2.043 -4.843 4.232 1.00 90.88 102 SER A O 1
ATOM 734 N N . ILE A 1 103 ? 2.802 -6.304 2.709 1.00 91.38 103 ILE A N 1
ATOM 735 C CA . ILE A 1 103 ? 2.5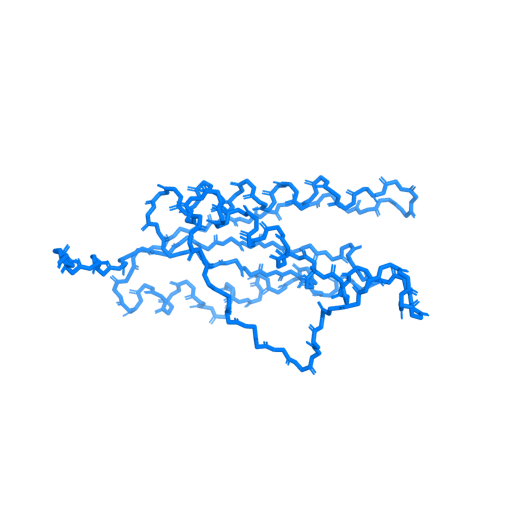76 -7.500 3.525 1.00 91.38 103 ILE A CA 1
ATOM 736 C C . ILE A 1 103 ? 3.474 -7.464 4.759 1.00 91.38 103 ILE A C 1
ATOM 738 O O . ILE A 1 103 ? 2.980 -7.630 5.872 1.00 91.38 103 ILE A O 1
ATOM 742 N N . ALA A 1 104 ? 4.764 -7.168 4.581 1.00 92.38 104 ALA A N 1
ATOM 743 C CA . ALA A 1 104 ? 5.716 -7.085 5.684 1.00 92.38 104 ALA A CA 1
ATOM 744 C C . ALA A 1 104 ? 5.351 -5.993 6.708 1.00 92.38 104 ALA A C 1
ATOM 746 O O . ALA A 1 104 ? 5.596 -6.167 7.900 1.00 92.38 104 ALA A O 1
ATOM 747 N N . GLY A 1 105 ? 4.763 -4.870 6.277 1.00 94.12 105 GLY A N 1
ATOM 748 C CA . GLY A 1 105 ? 4.227 -3.850 7.186 1.00 94.12 105 GLY A CA 1
ATOM 749 C C . GLY A 1 105 ? 2.989 -4.331 7.948 1.00 94.12 105 GLY A C 1
ATOM 750 O O . GLY A 1 105 ? 2.898 -4.138 9.160 1.00 94.12 105 GLY A O 1
ATOM 751 N N . MET A 1 106 ? 2.064 -5.014 7.265 1.00 94.88 106 MET A N 1
ATOM 752 C CA . MET A 1 106 ? 0.860 -5.575 7.891 1.00 94.88 106 MET A CA 1
ATOM 753 C C . MET A 1 106 ? 1.183 -6.682 8.899 1.00 94.88 106 MET A C 1
ATOM 755 O O . MET A 1 106 ? 0.612 -6.688 9.988 1.00 94.88 106 MET A O 1
ATOM 759 N N . GLU A 1 107 ? 2.118 -7.581 8.582 1.00 94.56 107 GLU A N 1
ATOM 760 C CA . GLU A 1 107 ? 2.543 -8.687 9.453 1.00 94.56 107 GLU A CA 1
ATOM 761 C C . GLU A 1 107 ? 3.092 -8.186 10.802 1.00 94.56 107 GLU A C 1
ATOM 763 O O . GLU A 1 107 ? 2.874 -8.814 11.839 1.00 94.56 107 GLU A O 1
ATOM 768 N N . LYS A 1 108 ? 3.751 -7.015 10.824 1.00 95.75 108 LYS A N 1
ATOM 769 C CA . LYS A 1 108 ? 4.267 -6.406 12.065 1.00 95.75 108 LYS A CA 1
ATOM 770 C C . LYS A 1 108 ? 3.169 -6.053 13.064 1.00 95.75 108 LYS A C 1
ATOM 772 O O . LYS A 1 108 ? 3.411 -6.119 14.268 1.00 95.75 108 LYS A O 1
ATOM 777 N N . VAL A 1 109 ? 1.985 -5.699 12.572 1.00 95.50 109 VAL A N 1
ATOM 778 C CA . VAL A 1 109 ? 0.824 -5.334 13.399 1.00 95.50 109 VAL A CA 1
ATOM 779 C C . VAL A 1 109 ? -0.120 -6.527 13.587 1.00 95.50 109 VAL A C 1
ATOM 781 O O . VAL A 1 109 ? -0.735 -6.681 14.643 1.00 95.50 109 VAL A O 1
ATOM 784 N N . HIS A 1 110 ? -0.206 -7.399 12.583 1.00 92.44 110 HIS A N 1
ATOM 785 C CA . HIS A 1 110 ? -1.091 -8.557 12.525 1.00 92.44 110 HIS A CA 1
ATOM 786 C C . HIS A 1 110 ? -0.290 -9.821 12.166 1.00 92.44 110 HIS A C 1
ATOM 788 O O . HIS A 1 110 ? -0.231 -10.197 10.995 1.00 92.44 110 HIS A O 1
ATOM 794 N N . PRO A 1 111 ? 0.323 -10.505 13.150 1.00 90.56 111 PRO A N 1
ATOM 795 C CA . PRO A 1 111 ? 1.165 -11.680 12.895 1.00 90.56 111 PRO A CA 1
ATOM 796 C C . PRO A 1 111 ? 0.386 -12.891 12.350 1.00 90.56 111 PRO A C 1
ATOM 798 O O . PRO A 1 111 ? 0.986 -13.862 11.902 1.00 90.56 111 PRO A O 1
ATOM 801 N N . ASP A 1 112 ? -0.947 -12.852 12.396 1.00 89.81 112 ASP A N 1
ATOM 802 C CA . ASP A 1 112 ? -1.873 -13.846 11.850 1.00 89.81 112 ASP A CA 1
ATOM 803 C C . ASP A 1 112 ? -2.470 -13.429 10.490 1.00 89.81 112 ASP A C 1
ATOM 805 O O . ASP A 1 112 ? -3.544 -13.903 10.109 1.00 89.81 112 ASP A O 1
ATOM 809 N N . VAL A 1 113 ? -1.805 -12.524 9.760 1.00 89.88 113 VAL A N 1
ATOM 810 C CA . VAL A 1 113 ? -2.268 -12.043 8.453 1.00 89.88 113 VAL A CA 1
ATOM 811 C C . VAL A 1 113 ? -2.475 -13.199 7.467 1.00 89.88 113 VAL A C 1
ATOM 813 O O . VAL A 1 113 ? -1.646 -14.094 7.321 1.00 89.88 113 VAL A O 1
ATOM 816 N N . ALA A 1 114 ? -3.601 -13.159 6.757 1.00 89.31 114 ALA A N 1
ATOM 817 C CA . ALA A 1 114 ? -3.887 -14.033 5.628 1.00 89.31 114 ALA A CA 1
ATOM 818 C C . ALA A 1 114 ? -3.940 -13.193 4.350 1.00 89.31 114 ALA A C 1
ATOM 820 O O . ALA A 1 114 ? -4.460 -12.076 4.358 1.00 89.31 114 ALA A O 1
ATOM 821 N N . ILE A 1 115 ? -3.419 -13.741 3.254 1.00 89.38 115 ILE A N 1
ATOM 822 C CA . ILE A 1 115 ? -3.285 -13.029 1.983 1.00 89.38 115 ILE A CA 1
ATOM 823 C C . ILE A 1 115 ? -4.269 -13.619 0.976 1.00 89.38 115 ILE A C 1
ATOM 825 O O . ILE A 1 115 ? -4.322 -14.832 0.775 1.00 89.38 115 ILE A O 1
ATOM 829 N N . ILE A 1 116 ? -5.035 -12.743 0.328 1.00 86.62 116 ILE A N 1
ATOM 830 C CA . ILE A 1 116 ? -5.809 -13.066 -0.870 1.00 86.62 116 ILE A CA 1
ATOM 831 C C . ILE A 1 116 ? -5.135 -12.329 -2.023 1.00 86.62 116 ILE A C 1
ATOM 833 O O . ILE A 1 116 ? -5.170 -11.102 -2.069 1.00 86.62 116 ILE A O 1
ATOM 837 N N . TRP A 1 117 ? -4.509 -13.079 -2.927 1.00 83.38 117 TRP A N 1
ATOM 838 C CA . TRP A 1 117 ? -3.799 -12.533 -4.081 1.00 83.38 117 TRP A CA 1
ATOM 839 C C . TRP A 1 117 ? -4.667 -12.649 -5.332 1.00 83.38 117 TRP A C 1
ATOM 841 O O . TRP A 1 117 ? -5.068 -13.752 -5.707 1.00 83.38 117 TRP A O 1
ATOM 851 N N . VAL A 1 118 ? -4.983 -11.520 -5.963 1.00 79.00 118 VAL A N 1
ATOM 852 C CA . VAL A 1 118 ? -5.775 -11.476 -7.197 1.00 79.00 118 VAL A CA 1
ATOM 853 C C . VAL A 1 118 ? -4.925 -10.825 -8.277 1.00 79.00 118 VAL A C 1
ATOM 855 O O . VAL A 1 118 ? -4.856 -9.604 -8.354 1.00 79.00 118 VAL A O 1
ATOM 858 N N . ASP A 1 119 ? -4.289 -11.648 -9.105 1.00 75.25 119 ASP A N 1
ATOM 859 C CA . ASP A 1 119 ? -3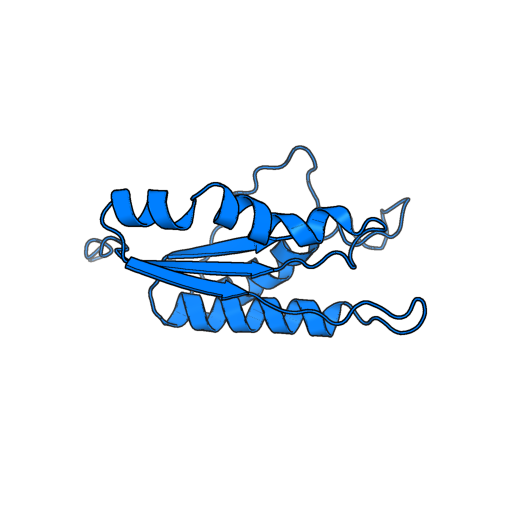.465 -11.207 -10.230 1.00 75.25 119 ASP A CA 1
ATOM 860 C C . ASP A 1 119 ? -3.603 -12.205 -11.395 1.00 75.25 119 ASP A C 1
ATO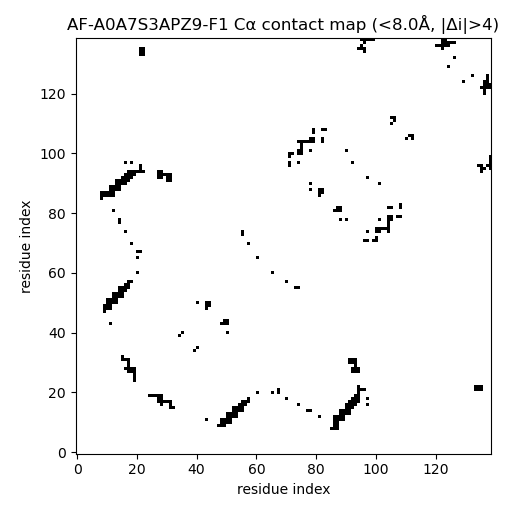M 862 O O . ASP A 1 119 ? -3.966 -13.370 -11.202 1.00 75.25 119 ASP A O 1
ATOM 866 N N . ALA A 1 120 ? -3.364 -11.737 -12.620 1.00 58.91 120 ALA A N 1
ATOM 867 C CA . ALA A 1 120 ? -3.251 -12.589 -13.799 1.00 58.91 120 ALA A CA 1
ATOM 868 C C . ALA A 1 120 ? -1.957 -13.427 -13.786 1.00 58.91 120 ALA A C 1
ATOM 870 O O . ALA A 1 120 ? -1.909 -14.483 -14.423 1.00 58.91 120 ALA A O 1
ATOM 871 N N . HIS A 1 121 ? -0.929 -12.981 -13.061 1.00 59.00 121 HIS A N 1
ATOM 872 C CA . HIS A 1 121 ? 0.347 -13.666 -12.887 1.00 59.00 121 HIS A CA 1
ATOM 873 C C . HIS A 1 121 ? 0.515 -14.118 -11.435 1.00 59.00 121 HIS A C 1
ATOM 875 O O . HIS A 1 121 ? 0.118 -13.442 -10.497 1.00 59.00 121 HIS A O 1
ATOM 881 N N . ALA A 1 122 ? 1.097 -15.299 -11.233 1.00 49.53 122 ALA A N 1
ATOM 882 C CA . ALA A 1 122 ? 1.216 -15.876 -9.896 1.00 49.53 122 ALA A CA 1
ATOM 883 C C . ALA A 1 122 ? 2.298 -15.209 -9.027 1.00 49.53 122 ALA A C 1
ATOM 885 O O . ALA A 1 122 ? 2.366 -15.526 -7.844 1.00 49.53 122 ALA A O 1
ATOM 886 N N . ASP A 1 123 ? 3.154 -14.364 -9.617 1.00 52.03 123 ASP A N 1
ATOM 887 C CA . ASP A 1 123 ? 4.170 -13.553 -8.936 1.00 52.03 123 ASP A CA 1
ATOM 888 C C . ASP A 1 123 ? 4.974 -14.310 -7.863 1.00 52.03 123 ASP A C 1
ATOM 890 O O . ASP A 1 123 ? 5.175 -13.857 -6.747 1.00 52.03 123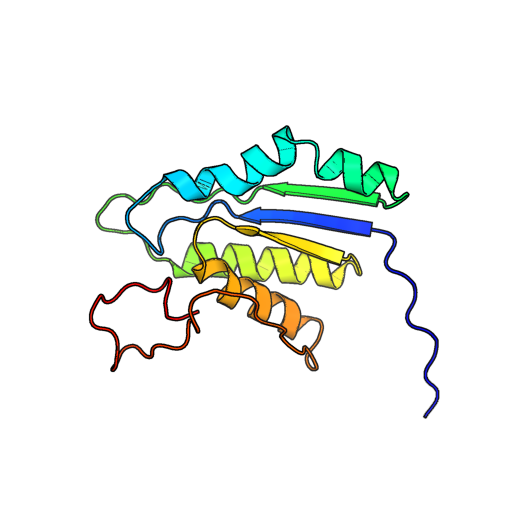 ASP A O 1
ATOM 894 N N . CYS A 1 124 ? 5.425 -15.516 -8.211 1.00 48.53 124 CYS A N 1
ATOM 895 C CA . CYS A 1 124 ? 6.120 -16.434 -7.306 1.00 48.53 124 CYS A CA 1
ATOM 896 C C . CYS A 1 124 ? 7.413 -16.999 -7.913 1.00 48.53 124 CYS A C 1
ATOM 898 O O . CYS A 1 124 ? 7.809 -18.130 -7.623 1.00 48.53 124 CYS A O 1
ATOM 900 N N . ASN A 1 125 ? 8.089 -16.236 -8.780 1.00 44.66 125 ASN A N 1
ATOM 901 C CA . ASN A 1 125 ? 9.407 -16.652 -9.259 1.00 44.66 125 ASN A CA 1
ATOM 902 C C . ASN A 1 125 ? 10.451 -16.498 -8.143 1.00 44.66 125 ASN A C 1
ATOM 904 O O . ASN A 1 125 ? 10.405 -15.560 -7.354 1.00 44.66 125 ASN A O 1
ATOM 908 N N . THR A 1 126 ? 11.432 -17.397 -8.098 1.00 51.94 126 THR A N 1
ATOM 909 C CA . THR A 1 126 ? 12.638 -17.227 -7.279 1.00 51.94 126 THR A CA 1
ATOM 910 C C . THR A 1 126 ? 13.764 -16.645 -8.144 1.00 51.94 126 THR A C 1
ATOM 912 O O . THR A 1 126 ? 13.732 -16.804 -9.370 1.00 51.94 126 THR A O 1
ATOM 915 N N . PRO A 1 127 ? 14.821 -16.043 -7.557 1.00 51.34 127 PRO A N 1
ATOM 916 C CA . PRO A 1 127 ? 15.989 -15.567 -8.311 1.00 51.34 127 PRO A CA 1
ATOM 917 C C . PRO A 1 127 ? 16.601 -16.624 -9.246 1.00 51.34 127 PRO A C 1
ATOM 919 O O . PRO A 1 127 ? 17.193 -16.295 -10.267 1.00 51.34 127 PRO A O 1
ATOM 922 N N . SER A 1 128 ? 16.427 -17.905 -8.913 1.00 43.69 128 SER A N 1
ATOM 923 C CA . SER A 1 128 ? 16.917 -19.059 -9.668 1.00 43.69 128 SER A CA 1
ATOM 924 C C . SER A 1 128 ? 16.049 -19.494 -10.859 1.00 43.69 128 SER A C 1
ATOM 926 O O . SER A 1 128 ? 16.521 -20.310 -11.648 1.00 43.69 128 SER A O 1
ATOM 928 N N . THR A 1 129 ? 14.813 -19.001 -11.017 1.00 46.19 129 THR A N 1
ATOM 929 C CA . THR A 1 129 ? 13.875 -19.477 -12.061 1.00 46.19 129 THR A CA 1
ATOM 930 C C . THR A 1 129 ? 13.418 -18.401 -13.043 1.00 46.19 129 THR A C 1
ATOM 932 O O . THR A 1 129 ? 12.691 -18.710 -13.986 1.00 46.19 129 THR A O 1
ATOM 935 N N . SER A 1 130 ? 13.835 -17.146 -12.865 1.00 41.56 130 SER A N 1
ATOM 936 C CA . SER A 1 130 ? 13.439 -16.061 -13.765 1.00 41.56 130 SER A CA 1
ATOM 937 C C . SER A 1 130 ? 14.293 -15.992 -15.025 1.00 41.56 130 SER A C 1
ATOM 939 O O . SER A 1 130 ? 15.520 -15.995 -14.973 1.00 41.56 130 SER A O 1
ATOM 941 N N . THR A 1 131 ? 13.624 -15.853 -16.169 1.00 49.81 131 THR A N 1
ATOM 942 C CA . THR A 1 131 ? 14.245 -15.581 -17.471 1.00 49.81 131 THR A CA 1
ATOM 943 C C . THR A 1 131 ? 14.466 -14.085 -17.736 1.00 49.81 131 THR A C 1
ATOM 945 O O . THR A 1 131 ? 15.044 -13.750 -18.766 1.00 49.81 131 THR A O 1
ATOM 948 N N . SER A 1 132 ? 14.008 -13.183 -16.851 1.00 49.84 132 SER A N 1
ATOM 949 C CA . SER A 1 132 ? 14.083 -11.717 -17.036 1.00 49.84 132 SER A CA 1
ATOM 950 C C . SER A 1 132 ? 14.867 -10.958 -15.959 1.00 49.84 132 SER A C 1
ATOM 952 O O . SER A 1 132 ? 15.346 -9.865 -16.237 1.00 49.84 132 SER A O 1
ATOM 954 N N . GLY A 1 133 ? 14.990 -11.502 -14.743 1.00 45.72 133 GLY A N 1
ATOM 955 C CA . GLY A 1 133 ? 15.640 -10.833 -13.606 1.00 45.72 133 GLY A CA 1
ATOM 956 C C . GLY A 1 133 ? 14.830 -9.706 -12.941 1.00 45.72 133 GLY A C 1
ATOM 957 O O . GLY A 1 133 ? 15.346 -9.059 -12.036 1.00 45.72 133 GLY A O 1
ATOM 958 N N . ASN A 1 134 ? 13.575 -9.468 -13.346 1.00 44.69 134 ASN A N 1
ATOM 959 C CA . ASN A 1 134 ? 12.764 -8.362 -12.819 1.00 44.69 134 ASN A CA 1
ATOM 960 C C . ASN A 1 134 ? 12.015 -8.734 -11.527 1.00 44.69 134 ASN A C 1
ATOM 962 O O . ASN A 1 134 ? 11.259 -9.708 -11.499 1.00 44.69 134 ASN A O 1
ATOM 966 N N . TYR A 1 135 ? 12.154 -7.892 -10.499 1.00 48.78 135 TYR A N 1
ATOM 967 C CA . TYR A 1 135 ? 11.538 -8.049 -9.171 1.00 48.78 135 TYR A CA 1
ATOM 968 C C . TYR A 1 135 ? 10.002 -7.994 -9.168 1.00 48.78 135 TYR A C 1
ATOM 970 O O . TYR A 1 135 ? 9.386 -8.542 -8.263 1.00 48.78 135 TYR A O 1
ATOM 978 N N . HIS A 1 136 ? 9.367 -7.403 -10.189 1.00 44.16 136 HIS A N 1
ATOM 979 C CA . HIS A 1 136 ? 7.904 -7.410 -10.352 1.00 44.16 136 HIS A CA 1
ATOM 980 C C . HIS A 1 136 ? 7.304 -8.825 -10.297 1.00 44.16 136 HIS A C 1
ATOM 982 O O . HIS A 1 136 ? 6.196 -8.985 -9.812 1.00 44.16 136 HIS A O 1
ATOM 988 N N . GLY A 1 137 ? 8.015 -9.841 -10.799 1.00 43.34 137 GLY A N 1
ATOM 989 C CA . GLY A 1 137 ? 7.543 -11.232 -10.792 1.00 43.34 137 GLY A CA 1
ATOM 990 C C . GLY A 1 137 ? 8.009 -12.052 -9.583 1.00 43.34 137 GLY A C 1
ATOM 991 O O . GLY A 1 137 ? 7.908 -13.282 -9.641 1.00 43.34 137 GLY A O 1
ATOM 992 N N . MET A 1 138 ? 8.590 -11.391 -8.570 1.00 46.28 138 MET A N 1
ATOM 993 C CA . MET A 1 138 ? 9.124 -11.960 -7.322 1.00 46.28 138 MET A CA 1
ATOM 994 C C . MET A 1 138 ? 8.792 -11.099 -6.073 1.00 46.28 138 MET A C 1
ATOM 996 O O . MET A 1 138 ? 9.718 -10.749 -5.330 1.00 46.28 138 MET A O 1
ATOM 1000 N N . PRO A 1 139 ? 7.540 -10.658 -5.855 1.00 52.84 139 PRO A N 1
ATOM 1001 C CA . PRO A 1 139 ? 7.158 -10.075 -4.572 1.00 52.84 139 PRO A CA 1
ATOM 1002 C C . PRO A 1 139 ? 7.306 -11.065 -3.403 1.00 52.84 139 PRO A C 1
ATOM 1004 O O . PRO A 1 139 ? 7.337 -12.297 -3.626 1.00 52.84 139 PRO A O 1
#

Organism: NCBI:txid156174